Protein AF-A0A0D2NDF7-F1 (afdb_monomer_lite)

Structure (mmCIF, N/CA/C/O backbone):
data_AF-A0A0D2NDF7-F1
#
_entry.id   AF-A0A0D2NDF7-F1
#
loop_
_atom_site.group_PDB
_atom_site.id
_atom_site.type_symbol
_atom_site.label_atom_id
_atom_site.label_alt_id
_atom_site.label_comp_id
_atom_site.label_asym_id
_atom_site.label_entity_id
_atom_site.label_seq_id
_atom_site.pdbx_PDB_ins_code
_atom_site.Cartn_x
_atom_site.Cartn_y
_atom_site.Cartn_z
_atom_site.occupancy
_atom_site.B_iso_or_equiv
_atom_site.auth_seq_id
_atom_site.auth_comp_id
_atom_site.auth_asym_id
_atom_site.auth_atom_id
_atom_site.pdbx_PDB_model_num
ATOM 1 N N . MET A 1 1 ? 0.057 -63.325 -28.602 1.00 61.44 1 MET A N 1
ATOM 2 C CA . MET A 1 1 ? 1.159 -62.365 -28.356 1.00 61.44 1 MET A CA 1
ATOM 3 C C . MET A 1 1 ? 0.669 -60.977 -27.933 1.00 61.44 1 MET A C 1
ATOM 5 O O . MET A 1 1 ? 1.417 -60.287 -27.260 1.00 61.44 1 MET A O 1
ATOM 9 N N . GLU A 1 2 ? -0.573 -60.579 -28.228 1.00 67.69 2 GLU A N 1
ATOM 10 C CA . GLU A 1 2 ? -1.092 -59.238 -27.886 1.00 67.69 2 GLU A CA 1
ATOM 11 C C . GLU A 1 2 ? -1.307 -58.988 -26.379 1.00 67.69 2 GLU A C 1
ATOM 13 O O . GLU A 1 2 ? -1.134 -57.863 -25.915 1.00 67.69 2 GLU A O 1
ATOM 18 N N . LEU A 1 3 ? -1.581 -60.030 -25.576 1.00 74.69 3 LEU A N 1
ATOM 19 C CA . LEU A 1 3 ? -1.805 -59.880 -24.127 1.00 74.69 3 LEU A CA 1
ATOM 20 C C . LEU A 1 3 ? -0.587 -59.309 -23.369 1.00 74.69 3 LEU A C 1
ATOM 22 O O . LEU A 1 3 ? -0.753 -58.546 -22.420 1.00 74.69 3 LEU A O 1
ATOM 26 N N . MET A 1 4 ? 0.640 -59.640 -23.795 1.00 79.88 4 MET A N 1
ATOM 27 C CA . MET A 1 4 ? 1.863 -59.089 -23.187 1.00 79.88 4 MET A CA 1
ATOM 28 C C . MET A 1 4 ? 2.058 -57.608 -23.521 1.00 79.88 4 MET A C 1
ATOM 30 O O . MET A 1 4 ? 2.528 -56.852 -22.674 1.00 79.88 4 MET A O 1
ATOM 34 N N . MET A 1 5 ? 1.664 -57.182 -24.725 1.00 78.06 5 MET A N 1
ATOM 35 C CA . MET A 1 5 ? 1.773 -55.786 -25.153 1.00 78.06 5 MET A CA 1
ATOM 36 C C . MET A 1 5 ? 0.783 -54.898 -24.389 1.00 78.06 5 MET A C 1
ATOM 38 O O . MET A 1 5 ? 1.148 -53.809 -23.949 1.00 78.06 5 MET A O 1
ATOM 42 N N . MET A 1 6 ? -0.428 -55.404 -24.131 1.00 78.06 6 MET A N 1
ATOM 43 C CA . MET A 1 6 ? -1.419 -54.698 -23.315 1.00 78.06 6 MET A CA 1
ATOM 44 C C . MET A 1 6 ? -0.962 -54.548 -21.856 1.00 78.06 6 MET A C 1
ATOM 46 O O . MET A 1 6 ? -1.124 -53.479 -21.269 1.00 78.06 6 MET A O 1
ATOM 50 N N . ASN A 1 7 ? -0.301 -55.568 -21.296 1.00 80.50 7 ASN A N 1
ATOM 51 C CA . ASN A 1 7 ? 0.256 -55.491 -19.944 1.00 80.50 7 ASN A CA 1
ATOM 52 C C . ASN A 1 7 ? 1.441 -54.508 -19.845 1.00 80.50 7 ASN A C 1
ATOM 54 O O . ASN A 1 7 ? 1.536 -53.756 -18.876 1.00 80.50 7 ASN A O 1
ATOM 58 N N . MET A 1 8 ? 2.312 -54.449 -20.862 1.00 80.12 8 MET A N 1
ATOM 59 C CA . MET A 1 8 ? 3.406 -53.465 -20.914 1.00 80.12 8 MET A CA 1
ATOM 60 C C . MET A 1 8 ? 2.887 -52.025 -20.993 1.00 80.12 8 MET A C 1
ATOM 62 O O . MET A 1 8 ? 3.383 -51.153 -20.280 1.00 80.12 8 MET A O 1
ATOM 66 N N . ILE A 1 9 ? 1.866 -51.776 -21.819 1.00 79.56 9 ILE A N 1
ATOM 67 C CA . ILE A 1 9 ? 1.249 -50.448 -21.953 1.00 79.56 9 ILE A CA 1
ATOM 68 C C . ILE A 1 9 ? 0.563 -50.032 -20.649 1.00 79.56 9 ILE A C 1
ATOM 70 O O . ILE A 1 9 ? 0.726 -48.895 -20.202 1.00 79.56 9 ILE A O 1
ATOM 74 N N . GLN A 1 10 ? -0.144 -50.953 -19.993 1.00 79.00 10 GLN A N 1
ATOM 75 C CA . GLN A 1 10 ? -0.782 -50.680 -18.706 1.00 79.00 10 GLN A CA 1
ATOM 76 C C . GLN A 1 10 ? 0.251 -50.358 -17.614 1.00 79.00 10 GLN A C 1
ATOM 78 O O . GLN A 1 10 ? 0.056 -49.424 -16.833 1.00 79.00 10 GLN A O 1
ATOM 83 N N . GLN A 1 11 ? 1.390 -51.058 -17.605 1.00 79.25 11 GLN A N 1
ATOM 84 C CA . GLN A 1 11 ? 2.481 -50.773 -16.674 1.00 79.25 11 GLN A CA 1
ATOM 85 C C . GLN A 1 11 ? 3.131 -49.406 -16.945 1.00 79.25 11 GLN A C 1
ATOM 87 O O . GLN A 1 11 ? 3.478 -48.691 -16.004 1.00 79.25 11 GLN A O 1
ATOM 92 N N . GLN A 1 12 ? 3.253 -49.002 -18.214 1.00 78.62 12 GLN A N 1
ATOM 93 C CA . GLN A 1 12 ? 3.812 -47.699 -18.580 1.00 78.62 12 GLN A CA 1
ATOM 94 C C . GLN A 1 12 ? 2.902 -46.531 -18.157 1.00 78.62 12 GLN A C 1
ATOM 96 O O . GLN A 1 12 ? 3.402 -45.513 -17.673 1.00 78.62 12 GLN A O 1
ATOM 101 N N . GLN A 1 13 ? 1.575 -46.686 -18.253 1.00 70.62 13 GLN A N 1
ATOM 102 C CA . GLN A 1 13 ? 0.616 -45.657 -17.822 1.00 70.62 13 GLN A CA 1
ATOM 103 C C . GLN A 1 13 ? 0.622 -45.439 -16.298 1.00 70.62 13 GLN A C 1
ATOM 105 O O . GLN A 1 13 ? 0.556 -44.295 -15.840 1.00 70.62 13 GLN A O 1
ATOM 110 N N . ALA A 1 14 ? 0.791 -46.503 -15.502 1.00 69.38 14 ALA A N 1
ATOM 111 C CA . ALA A 1 14 ? 0.870 -46.395 -14.042 1.00 69.38 14 ALA A CA 1
ATOM 112 C C . ALA A 1 14 ? 2.077 -45.557 -13.571 1.00 69.38 14 ALA A C 1
ATOM 114 O O . ALA A 1 14 ? 1.990 -44.836 -12.576 1.00 69.38 14 ALA A O 1
ATOM 115 N N . MET A 1 15 ? 3.189 -45.595 -14.313 1.00 64.94 15 MET A N 1
ATOM 116 C CA . MET A 1 15 ? 4.395 -44.830 -13.980 1.00 64.94 15 MET A CA 1
ATOM 117 C C . MET A 1 15 ? 4.289 -43.335 -14.329 1.00 64.94 15 MET A C 1
ATOM 119 O O . MET A 1 15 ? 4.931 -42.518 -13.665 1.00 64.94 15 MET A O 1
ATOM 123 N N . MET A 1 16 ? 3.480 -42.949 -15.325 1.00 62.78 16 MET A N 1
ATOM 124 C CA . MET A 1 16 ? 3.251 -41.530 -15.645 1.00 62.78 16 MET A CA 1
ATOM 125 C C . MET A 1 16 ? 2.249 -40.862 -14.696 1.00 62.78 16 MET A C 1
ATOM 127 O O . MET A 1 16 ? 2.487 -39.728 -14.280 1.00 62.78 16 MET A O 1
ATOM 131 N N . ASN A 1 17 ? 1.189 -41.561 -14.273 1.00 60.16 17 ASN A N 1
ATOM 132 C CA . ASN A 1 17 ? 0.177 -40.986 -13.372 1.00 60.16 17 ASN A CA 1
ATOM 133 C C . ASN A 1 17 ? 0.714 -40.650 -11.970 1.00 60.16 17 ASN A C 1
ATOM 135 O O . ASN A 1 17 ? 0.108 -39.860 -11.251 1.00 60.16 17 ASN A O 1
ATOM 139 N N . SER A 1 18 ? 1.866 -41.202 -11.582 1.00 52.34 18 SER A N 1
ATOM 140 C CA . SER A 1 18 ? 2.476 -40.930 -10.277 1.00 52.34 18 SER A CA 1
ATOM 141 C C . SER A 1 18 ? 3.378 -39.686 -10.251 1.00 52.34 18 SER A C 1
ATOM 143 O O . SER A 1 18 ? 3.920 -39.364 -9.195 1.00 52.34 18 SER A O 1
ATOM 145 N N . ARG A 1 19 ? 3.562 -38.983 -11.382 1.00 54.31 19 ARG A N 1
ATOM 146 C CA . ARG A 1 19 ? 4.437 -37.796 -11.474 1.00 54.31 19 ARG A CA 1
ATOM 147 C C . ARG A 1 19 ? 3.715 -36.445 -11.376 1.00 54.31 19 ARG A C 1
ATOM 149 O O . ARG A 1 19 ? 4.382 -35.421 -11.463 1.00 54.31 19 ARG A O 1
ATOM 156 N N . LEU A 1 20 ? 2.396 -36.422 -11.159 1.00 52.44 20 LEU A N 1
ATOM 157 C CA . LEU A 1 20 ? 1.609 -35.178 -11.066 1.00 52.44 20 LEU A CA 1
ATOM 158 C C . LEU A 1 20 ? 1.025 -34.869 -9.676 1.00 52.44 20 LEU A C 1
ATOM 160 O O . LEU A 1 20 ? 0.196 -33.972 -9.555 1.00 52.44 20 LEU A O 1
ATOM 164 N N . HIS A 1 21 ? 1.496 -35.517 -8.606 1.00 47.97 21 HIS A N 1
ATOM 165 C CA . HIS A 1 21 ? 1.193 -35.067 -7.242 1.00 47.97 21 HIS A CA 1
ATOM 166 C C . HIS A 1 21 ? 2.458 -34.549 -6.542 1.00 47.97 21 HIS A C 1
ATOM 168 O O . HIS A 1 21 ? 3.344 -35.347 -6.227 1.00 47.97 21 HIS A O 1
ATOM 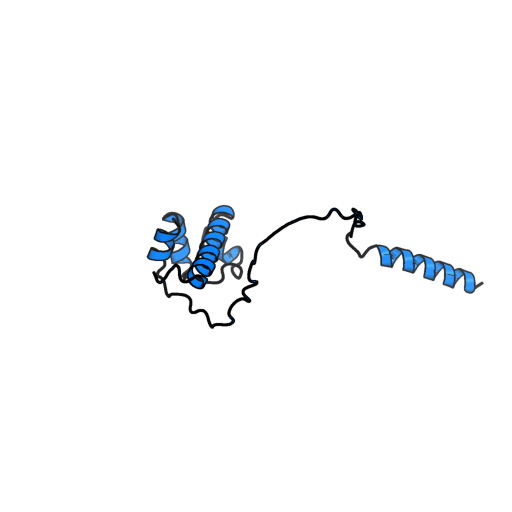174 N N . PRO A 1 22 ? 2.563 -33.233 -6.265 1.00 42.28 22 PRO A N 1
ATOM 175 C CA . PRO A 1 22 ? 3.511 -32.741 -5.282 1.00 42.28 22 PRO A CA 1
ATOM 176 C C . PRO A 1 22 ? 3.100 -33.264 -3.899 1.00 42.28 22 PRO A C 1
ATOM 178 O O . PRO A 1 22 ? 1.919 -33.329 -3.558 1.00 42.28 22 PRO A O 1
ATOM 181 N N . GLY A 1 23 ? 4.103 -33.703 -3.144 1.00 45.12 23 GLY A N 1
ATOM 182 C CA . GLY A 1 23 ? 3.990 -34.531 -1.949 1.00 45.12 23 GLY A CA 1
ATOM 183 C C . GLY A 1 23 ? 2.948 -34.112 -0.911 1.00 45.12 23 GLY A C 1
ATOM 184 O O . GLY A 1 23 ? 2.910 -32.975 -0.448 1.00 45.12 23 GLY A O 1
ATOM 185 N N . ARG A 1 24 ? 2.196 -35.110 -0.436 1.00 47.78 24 ARG A N 1
ATOM 186 C CA . ARG A 1 24 ? 1.588 -35.105 0.896 1.00 47.78 24 ARG A CA 1
ATOM 187 C C . ARG A 1 24 ? 2.321 -36.149 1.751 1.00 47.78 24 ARG A C 1
ATOM 189 O O . ARG A 1 24 ? 2.222 -37.333 1.431 1.00 47.78 24 ARG A O 1
ATOM 196 N N . PRO A 1 25 ? 3.078 -35.760 2.791 1.00 56.06 25 PRO A N 1
ATOM 197 C CA . PRO A 1 25 ? 3.688 -36.721 3.702 1.00 56.06 25 PRO A CA 1
ATOM 198 C C . PRO A 1 25 ? 2.626 -37.384 4.604 1.00 56.06 25 PRO A C 1
ATOM 200 O O . PRO A 1 25 ? 1.574 -36.785 4.859 1.00 56.06 25 PRO A O 1
ATOM 203 N N . PRO A 1 26 ? 2.878 -38.615 5.085 1.00 49.38 26 PRO A N 1
ATOM 204 C CA . PRO A 1 26 ? 1.964 -39.339 5.959 1.00 49.38 26 PRO A CA 1
ATOM 205 C C . PRO A 1 26 ? 1.905 -38.681 7.343 1.00 49.38 26 PRO A C 1
ATOM 207 O O . PRO A 1 26 ? 2.924 -38.397 7.968 1.00 49.38 26 PRO A O 1
ATOM 210 N N . THR A 1 27 ? 0.686 -38.449 7.822 1.00 48.62 27 THR A N 1
ATOM 211 C CA . THR A 1 27 ? 0.369 -38.027 9.191 1.00 48.62 27 THR A CA 1
ATOM 212 C C . THR A 1 27 ? 0.880 -39.045 10.217 1.00 48.62 27 THR A C 1
ATOM 214 O O . THR A 1 27 ? 0.482 -40.210 10.138 1.00 48.62 27 THR A O 1
ATOM 217 N N . PRO A 1 28 ? 1.677 -38.635 11.220 1.00 50.84 28 PRO A N 1
ATOM 218 C CA . PRO A 1 28 ? 1.895 -39.425 12.424 1.00 50.84 28 PRO A CA 1
ATOM 219 C C . PRO A 1 28 ? 0.633 -39.362 13.292 1.00 50.84 28 PRO A C 1
ATOM 221 O O . PRO A 1 28 ? 0.189 -38.282 13.682 1.00 50.84 28 PRO A O 1
ATOM 224 N N . VAL A 1 29 ? 0.050 -40.519 13.595 1.00 50.59 29 VAL A N 1
ATOM 225 C CA . VAL A 1 29 ? -0.976 -40.655 14.633 1.00 50.59 29 VAL A CA 1
ATOM 226 C C . VAL A 1 29 ? -0.302 -40.558 16.003 1.00 50.59 29 VAL A C 1
ATOM 228 O O . VAL A 1 29 ? 0.546 -41.381 16.337 1.00 50.59 29 VAL A O 1
ATOM 231 N N . LEU A 1 30 ? -0.660 -39.548 16.796 1.00 53.03 30 LEU A N 1
ATOM 232 C CA . LEU A 1 30 ? -0.320 -39.487 18.219 1.00 53.03 30 LEU A CA 1
ATOM 233 C C . LEU A 1 30 ? -1.578 -39.792 19.049 1.00 53.03 30 LEU A C 1
ATOM 235 O O . LEU A 1 30 ? -2.641 -39.242 18.750 1.00 53.03 30 LEU A O 1
ATOM 239 N N . PRO A 1 31 ? -1.490 -40.671 20.065 1.00 47.88 31 PRO A N 1
ATOM 240 C CA . PRO A 1 31 ? -2.618 -41.015 20.918 1.00 47.88 31 PRO A CA 1
ATOM 241 C C . PRO A 1 31 ? -2.932 -39.913 21.939 1.00 47.88 31 PRO A C 1
ATOM 243 O O . PRO A 1 31 ? -2.066 -39.161 22.385 1.00 47.88 31 PRO A O 1
ATOM 246 N N . ALA A 1 32 ? -4.216 -39.853 22.288 1.00 45.78 32 ALA A N 1
ATOM 247 C CA . ALA A 1 32 ? -4.851 -38.880 23.161 1.00 45.78 32 ALA A CA 1
ATOM 248 C C . ALA A 1 32 ? -4.242 -38.799 24.572 1.00 45.78 32 ALA A C 1
ATOM 250 O O . ALA A 1 32 ? -3.960 -39.818 25.201 1.00 45.78 32 ALA A O 1
ATOM 251 N N . SER A 1 33 ? -4.180 -37.578 25.110 1.00 48.34 33 SER A N 1
ATOM 252 C CA . SER A 1 33 ? -4.178 -37.335 26.552 1.00 48.34 33 SER A CA 1
ATOM 253 C C . SER A 1 33 ? -5.151 -36.201 26.874 1.00 48.34 33 SER A C 1
ATOM 255 O O . SER A 1 33 ? -5.117 -35.126 26.278 1.00 48.34 33 SER A O 1
ATOM 257 N N . ILE A 1 34 ? -6.079 -36.510 27.770 1.00 54.50 34 ILE A N 1
ATOM 258 C CA . ILE A 1 34 ? -7.210 -35.697 28.211 1.00 54.50 34 ILE A CA 1
ATOM 259 C C . ILE A 1 34 ? -6.735 -34.833 29.382 1.00 54.50 34 ILE A C 1
ATOM 261 O O . ILE A 1 34 ? -6.133 -35.384 30.302 1.00 54.50 34 ILE A O 1
ATOM 265 N N . SER A 1 35 ? -7.080 -33.538 29.419 1.00 40.97 35 SER A N 1
ATOM 266 C CA . SER A 1 35 ? -7.780 -32.906 30.563 1.00 40.97 35 SER A CA 1
ATOM 267 C C . SER A 1 35 ? -7.726 -31.374 30.575 1.00 40.97 35 SER A C 1
ATOM 269 O O . SER A 1 35 ? -6.641 -30.807 30.621 1.00 40.97 35 SER A O 1
ATOM 271 N N . LYS A 1 36 ? -8.930 -30.794 30.758 1.00 41.44 36 LYS A N 1
ATOM 272 C CA . LYS A 1 36 ? -9.274 -29.537 31.470 1.00 41.44 36 LYS A CA 1
ATOM 273 C C . LYS A 1 36 ? -8.814 -28.225 30.813 1.00 41.44 36 LYS A C 1
ATOM 275 O O . LYS A 1 36 ? -7.702 -28.131 30.333 1.00 41.44 36 LYS A O 1
ATOM 280 N N . THR A 1 37 ? -9.567 -27.131 30.770 1.00 39.06 37 THR A N 1
ATOM 281 C CA . THR A 1 37 ? -10.850 -26.662 31.336 1.00 39.06 37 THR A CA 1
ATOM 282 C C . THR A 1 37 ? -11.041 -25.267 30.734 1.00 39.06 37 THR A C 1
ATOM 284 O O . THR A 1 37 ? -10.033 -24.580 30.629 1.00 39.06 37 THR 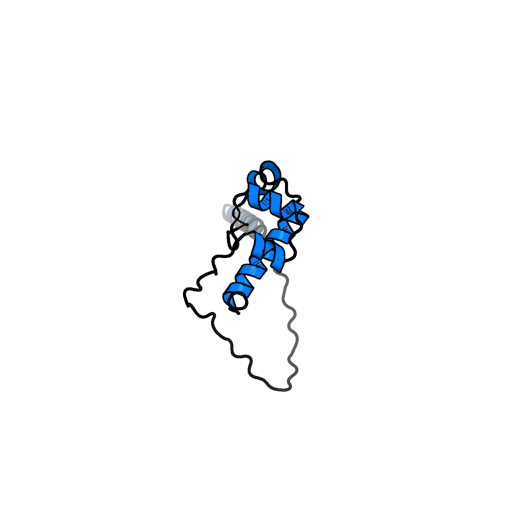A O 1
ATOM 287 N N . SER A 1 38 ? -12.285 -24.879 30.424 1.00 46.25 38 SER A N 1
ATOM 288 C CA . SER A 1 38 ? -12.809 -23.493 30.356 1.00 46.25 38 SER A CA 1
ATOM 289 C C . SER A 1 38 ? -12.003 -22.488 29.502 1.00 46.25 38 SER A C 1
ATOM 291 O O . SER A 1 38 ? -10.847 -22.205 29.754 1.00 46.25 38 SER A O 1
ATOM 293 N N . ASP A 1 39 ? -12.529 -21.835 28.478 1.00 39.19 39 ASP A N 1
ATOM 294 C CA . ASP A 1 39 ? -13.739 -21.038 28.515 1.00 39.19 39 ASP A CA 1
ATOM 295 C C . ASP A 1 39 ? -14.098 -20.635 27.077 1.00 39.19 39 ASP A C 1
ATOM 297 O O . ASP A 1 39 ? -13.229 -20.366 2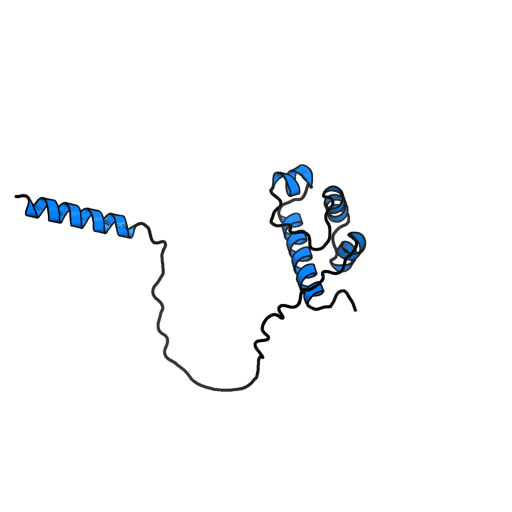6.249 1.00 39.19 39 ASP A O 1
ATOM 301 N N . THR A 1 40 ? -15.396 -20.624 26.805 1.00 48.06 40 THR A N 1
ATOM 302 C CA . THR A 1 40 ? -16.121 -19.733 25.897 1.00 48.06 40 THR A CA 1
ATOM 303 C C . THR A 1 40 ? -15.268 -18.760 25.063 1.00 48.06 40 THR A C 1
ATOM 305 O O . THR A 1 40 ? -15.085 -17.602 25.424 1.00 48.06 40 THR A O 1
ATOM 308 N N . ALA A 1 41 ? -14.836 -19.175 23.872 1.00 47.34 41 ALA A N 1
ATOM 309 C CA . ALA A 1 41 ? -14.514 -18.236 22.802 1.00 47.34 41 ALA A CA 1
ATOM 310 C C . ALA A 1 41 ? -15.620 -18.337 21.757 1.00 47.34 41 ALA A C 1
ATOM 312 O O . ALA A 1 41 ? -15.594 -19.183 20.865 1.00 47.34 41 ALA A O 1
ATOM 313 N N . SER A 1 42 ? -16.633 -17.494 21.954 1.00 49.00 42 SER A N 1
ATOM 314 C CA . SER A 1 42 ? -17.687 -17.198 20.992 1.00 49.00 42 SER A CA 1
ATOM 315 C C . SER A 1 42 ? -17.077 -17.076 19.596 1.00 49.00 42 SER A C 1
ATOM 317 O O . SER A 1 42 ? -16.349 -16.125 19.309 1.00 49.00 42 SER A O 1
ATOM 319 N N . ALA A 1 43 ? -17.358 -18.052 18.733 1.00 51.25 43 ALA A N 1
ATOM 320 C CA . ALA A 1 43 ? -17.127 -17.928 17.306 1.00 51.25 43 ALA A CA 1
ATOM 321 C C . ALA A 1 43 ? -18.122 -16.888 16.784 1.00 51.25 43 ALA A C 1
ATOM 323 O O . ALA A 1 43 ? -19.216 -17.213 16.326 1.00 51.25 43 ALA A O 1
ATOM 324 N N . SER A 1 44 ? -17.769 -15.614 16.931 1.00 49.91 44 SER A N 1
ATOM 325 C CA . SER A 1 44 ? -18.504 -14.525 16.315 1.00 49.91 44 SER A CA 1
ATOM 326 C C . SER A 1 44 ? -18.299 -14.655 14.813 1.00 49.91 44 SER A C 1
ATOM 328 O O . SER A 1 44 ? -17.238 -14.324 14.283 1.00 49.91 44 SER A O 1
ATOM 330 N N . ALA A 1 45 ? -19.311 -15.196 14.137 1.00 58.94 45 ALA A N 1
ATOM 331 C CA . ALA A 1 45 ? -19.443 -15.096 12.695 1.00 58.94 45 ALA A CA 1
ATOM 332 C C . ALA A 1 45 ? -19.171 -13.638 12.277 1.00 58.94 45 ALA A C 1
ATOM 334 O O . ALA A 1 45 ? -19.651 -12.722 12.957 1.00 58.94 45 ALA A O 1
ATOM 335 N N . PRO A 1 46 ? -18.397 -13.380 11.207 1.00 54.31 46 PRO A N 1
ATOM 336 C CA . PRO A 1 46 ? -18.191 -12.017 10.757 1.00 54.31 46 PRO A CA 1
ATOM 337 C C . PRO A 1 46 ? -19.556 -11.469 10.357 1.00 54.31 46 PRO A C 1
ATOM 339 O O . PRO A 1 46 ? -20.216 -12.009 9.467 1.00 54.31 46 PRO A O 1
ATOM 342 N N . ALA A 1 47 ? -19.996 -10.430 11.065 1.00 53.75 47 ALA A N 1
ATOM 343 C CA . ALA A 1 47 ? -21.214 -9.721 10.739 1.00 53.75 47 ALA A CA 1
ATOM 344 C C . ALA A 1 47 ? -21.154 -9.347 9.256 1.00 53.75 47 ALA A C 1
ATOM 346 O O . ALA A 1 47 ? -20.306 -8.561 8.837 1.00 53.75 47 ALA A O 1
ATOM 347 N N . THR A 1 48 ? -22.063 -9.911 8.461 1.00 51.72 48 THR A N 1
ATOM 348 C CA . THR A 1 48 ? -22.329 -9.519 7.071 1.00 51.72 48 THR A CA 1
ATOM 349 C C . THR A 1 48 ? -23.066 -8.173 7.048 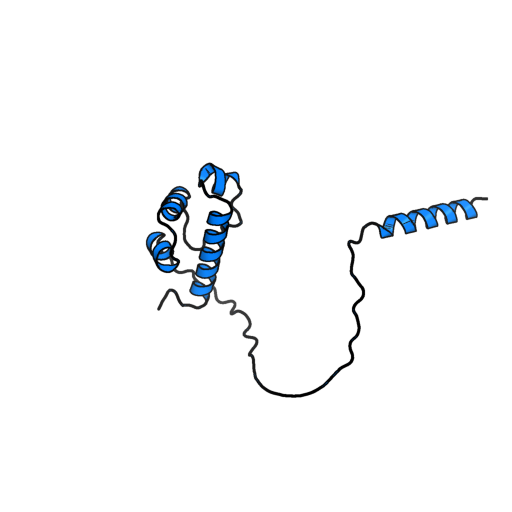1.00 51.72 48 THR A C 1
ATOM 351 O O . THR A 1 48 ? -24.043 -7.982 6.333 1.00 51.72 48 THR A O 1
ATOM 354 N N . GLY A 1 49 ? -22.641 -7.244 7.905 1.00 55.22 49 GLY A N 1
ATOM 355 C CA . GLY A 1 49 ? -23.028 -5.851 7.830 1.00 55.22 49 GLY A CA 1
ATOM 356 C C . GLY A 1 49 ? -22.167 -5.206 6.760 1.00 55.22 49 GLY A C 1
ATOM 357 O O . GLY A 1 49 ? -20.954 -5.408 6.746 1.00 55.22 49 GLY A O 1
ATOM 358 N N . SER A 1 50 ? -22.792 -4.454 5.859 1.00 58.75 50 SER A N 1
ATOM 359 C CA . SER A 1 50 ? -22.088 -3.564 4.941 1.00 58.75 50 SER A CA 1
ATOM 360 C C . SER A 1 50 ? -21.236 -2.602 5.770 1.00 58.75 50 SER A C 1
ATOM 362 O O . SER A 1 50 ? -21.736 -1.605 6.288 1.00 58.75 50 SER A O 1
ATOM 364 N N . PHE A 1 51 ? -19.968 -2.951 5.978 1.00 68.19 51 PHE A N 1
ATOM 365 C CA . PHE A 1 51 ? -19.030 -2.119 6.706 1.00 68.19 51 PHE A CA 1
ATOM 366 C C . PHE A 1 51 ? -18.644 -0.953 5.796 1.00 68.19 51 PHE A C 1
ATOM 368 O O . PHE A 1 51 ? -18.036 -1.157 4.745 1.00 68.19 51 PHE A O 1
ATOM 375 N N . LEU A 1 52 ? -19.037 0.258 6.184 1.00 76.56 52 LEU A N 1
ATOM 376 C CA . LEU A 1 52 ? -18.644 1.475 5.487 1.00 76.56 52 LEU A CA 1
ATOM 377 C C . LEU A 1 52 ? -17.242 1.859 5.951 1.00 76.56 52 LEU A C 1
ATOM 379 O O . LEU A 1 52 ? -17.046 2.174 7.127 1.00 76.56 52 LEU A O 1
ATOM 383 N N . LEU A 1 53 ? -16.276 1.828 5.031 1.00 83.12 53 LEU A N 1
ATOM 384 C CA . LEU A 1 53 ? -14.960 2.388 5.305 1.00 83.12 53 LEU A CA 1
ATOM 385 C C . LEU A 1 53 ? -15.114 3.890 5.577 1.00 83.12 53 LEU A C 1
ATOM 387 O O . LEU A 1 53 ? -15.814 4.574 4.822 1.00 83.12 53 LEU A O 1
ATOM 391 N N . PRO A 1 54 ? -14.481 4.417 6.636 1.00 83.06 54 PRO A N 1
ATOM 392 C CA . PRO A 1 54 ? -14.440 5.849 6.848 1.00 83.06 54 PRO A CA 1
ATOM 393 C C . PRO A 1 54 ? -13.671 6.491 5.692 1.00 83.06 54 PRO A C 1
ATOM 395 O O . PRO A 1 54 ? -12.598 6.021 5.313 1.00 83.06 54 PRO A O 1
ATOM 398 N N . ASN A 1 55 ? -14.226 7.567 5.137 1.00 84.88 55 ASN A N 1
ATOM 399 C CA . ASN A 1 55 ? -13.515 8.378 4.162 1.00 84.88 55 ASN A CA 1
ATOM 400 C C . ASN A 1 55 ? -12.464 9.208 4.907 1.00 84.88 55 ASN A C 1
ATOM 402 O O . ASN A 1 55 ? -12.819 10.180 5.575 1.00 84.88 55 ASN A O 1
ATOM 406 N N . ILE A 1 56 ? -11.201 8.786 4.841 1.00 89.69 56 ILE A N 1
ATOM 407 C CA . ILE A 1 56 ? -10.083 9.469 5.496 1.00 89.69 56 ILE A CA 1
ATOM 408 C C . ILE A 1 56 ? -9.117 10.028 4.456 1.00 89.69 56 ILE A C 1
ATOM 410 O O . ILE A 1 56 ? -8.848 9.403 3.429 1.00 89.69 56 ILE A O 1
ATOM 414 N N . CYS A 1 57 ? -8.572 11.207 4.736 1.00 91.88 57 CYS A N 1
ATOM 415 C CA . CYS A 1 57 ? -7.571 11.822 3.877 1.00 91.88 57 CYS A CA 1
ATOM 416 C C . CYS A 1 57 ? -6.217 11.110 4.023 1.00 91.88 57 CYS A C 1
ATOM 418 O O . CYS A 1 57 ? -5.893 10.555 5.077 1.00 91.88 57 CYS A O 1
ATOM 420 N N . LEU A 1 58 ? -5.382 11.196 2.982 1.00 93.25 58 LEU A N 1
ATOM 421 C CA . LEU A 1 58 ? -4.019 10.651 2.992 1.00 93.25 58 LEU A CA 1
ATOM 422 C C . LEU A 1 58 ? -3.191 11.173 4.179 1.00 93.25 58 LEU A C 1
ATOM 424 O O . LEU A 1 58 ? -2.434 10.421 4.787 1.00 93.25 58 LEU A O 1
ATOM 428 N N . GLU A 1 59 ? -3.366 12.448 4.531 1.00 93.94 59 GLU A N 1
ATOM 429 C CA . GLU A 1 59 ? -2.711 13.100 5.670 1.00 93.94 59 GLU A CA 1
ATOM 430 C C . GLU A 1 59 ? -2.957 12.341 6.988 1.00 93.94 59 GLU A C 1
ATOM 432 O O . GLU A 1 59 ? -2.007 11.995 7.696 1.00 93.94 59 GLU A O 1
ATOM 437 N N . ASP A 1 60 ? -4.221 12.014 7.275 1.00 93.75 60 ASP A N 1
ATOM 438 C CA . ASP A 1 60 ? -4.641 11.350 8.513 1.00 93.75 60 ASP A CA 1
ATOM 439 C C . ASP A 1 60 ? -4.168 9.897 8.553 1.00 93.75 60 ASP A C 1
ATOM 441 O O . ASP A 1 60 ? -3.670 9.422 9.579 1.00 93.75 60 ASP A O 1
ATOM 445 N N . PHE A 1 61 ? -4.256 9.199 7.415 1.00 94.81 61 PHE A N 1
ATOM 446 C CA . PHE A 1 61 ? -3.704 7.855 7.258 1.00 94.81 61 PHE A CA 1
ATOM 447 C C . PHE A 1 61 ? -2.199 7.841 7.557 1.00 94.81 61 PHE A C 1
ATOM 449 O O . PHE A 1 61 ? -1.716 7.023 8.348 1.00 94.81 61 PHE A O 1
ATOM 456 N N . CYS A 1 62 ? -1.451 8.773 6.961 1.00 95.94 62 CYS A N 1
ATOM 457 C CA . CYS A 1 62 ? -0.009 8.863 7.143 1.00 95.94 62 CYS A CA 1
ATOM 458 C C . CYS A 1 62 ? 0.376 9.196 8.586 1.00 95.94 62 CYS A C 1
ATOM 460 O O . CYS A 1 62 ? 1.310 8.586 9.112 1.00 95.94 62 CYS A O 1
ATOM 462 N N . ALA A 1 63 ? -0.351 10.108 9.234 1.00 95.00 63 ALA A N 1
ATOM 463 C CA . ALA A 1 63 ? -0.123 10.464 10.629 1.00 95.00 63 ALA A CA 1
ATOM 464 C C . ALA A 1 63 ? -0.395 9.279 11.569 1.00 95.00 63 ALA A C 1
ATOM 466 O O . ALA A 1 63 ? 0.439 8.958 12.417 1.00 95.00 63 ALA A O 1
ATOM 467 N N . ARG A 1 64 ? -1.529 8.584 11.397 1.00 94.56 64 ARG A N 1
ATOM 468 C CA . ARG A 1 64 ? -1.939 7.486 12.285 1.00 94.56 64 ARG A CA 1
ATOM 469 C C . ARG A 1 64 ? -1.019 6.275 12.184 1.00 94.56 64 ARG A C 1
ATOM 471 O O . ARG A 1 64 ? -0.643 5.713 13.209 1.00 94.56 64 ARG A O 1
ATOM 478 N N . TYR A 1 65 ? -0.632 5.898 10.967 1.00 95.06 65 TYR A N 1
ATOM 479 C CA . TYR A 1 65 ? 0.197 4.716 10.731 1.00 95.06 65 TYR A CA 1
ATOM 480 C C . TYR A 1 65 ? 1.690 5.014 10.632 1.00 95.06 65 TYR A C 1
ATOM 482 O O . TYR A 1 65 ? 2.463 4.116 10.308 1.00 95.06 65 TYR A O 1
ATOM 490 N N . SER A 1 66 ? 2.127 6.244 10.924 1.00 95.31 66 SER A N 1
ATOM 491 C CA . SER A 1 66 ? 3.541 6.640 10.838 1.00 95.31 66 SER A CA 1
ATOM 492 C C . SER A 1 66 ? 4.147 6.317 9.462 1.00 95.31 66 SER A C 1
ATOM 494 O O . SER A 1 66 ? 5.157 5.615 9.338 1.00 95.31 66 SER A O 1
ATOM 496 N N . VAL A 1 67 ? 3.480 6.762 8.396 1.00 95.81 67 VAL A N 1
ATOM 497 C CA . VAL A 1 67 ? 4.021 6.690 7.032 1.00 95.81 67 VAL A CA 1
ATOM 498 C C . VAL A 1 67 ? 5.066 7.787 6.868 1.00 95.81 67 VAL A C 1
ATOM 500 O O . VAL A 1 67 ? 4.821 8.947 7.191 1.00 95.81 67 VAL A O 1
ATOM 503 N N . GLU A 1 68 ? 6.244 7.423 6.366 1.00 95.31 68 GLU A N 1
ATOM 504 C CA . GLU A 1 68 ? 7.327 8.383 6.164 1.00 95.31 68 GLU A CA 1
ATOM 505 C C . GLU A 1 68 ? 6.925 9.457 5.134 1.00 95.31 68 GLU A C 1
ATOM 507 O O . GLU A 1 68 ? 6.289 9.124 4.131 1.00 95.31 68 GLU A O 1
ATOM 512 N N . PRO A 1 69 ? 7.358 10.724 5.290 1.00 95.12 69 PRO A N 1
ATOM 513 C CA . PRO A 1 69 ? 7.007 11.801 4.356 1.00 95.12 69 PRO A CA 1
ATOM 514 C C . PRO A 1 69 ? 7.379 11.501 2.897 1.00 95.12 69 PRO A C 1
ATOM 516 O O . PRO A 1 69 ? 6.671 11.886 1.969 1.00 95.12 69 PRO A O 1
ATOM 519 N N . LYS A 1 70 ? 8.479 10.766 2.688 1.00 95.25 70 LYS A N 1
ATOM 520 C CA . LYS A 1 70 ? 8.914 10.325 1.359 1.00 95.25 70 LYS A CA 1
ATOM 521 C C . LYS A 1 70 ? 7.918 9.359 0.720 1.00 95.25 70 LYS A C 1
ATOM 523 O O . LYS A 1 70 ? 7.663 9.452 -0.475 1.00 95.25 70 LYS A O 1
ATOM 528 N N . ASP A 1 71 ? 7.378 8.433 1.505 1.00 96.12 71 ASP A N 1
ATOM 529 C CA . ASP A 1 71 ? 6.381 7.481 1.029 1.00 96.12 71 ASP A CA 1
ATOM 530 C C . ASP A 1 71 ? 5.015 8.152 0.869 1.00 96.12 71 ASP A C 1
ATOM 532 O O . ASP A 1 71 ? 4.331 7.866 -0.106 1.00 96.12 71 ASP A O 1
ATOM 536 N N . LYS A 1 72 ? 4.665 9.127 1.721 1.00 96.25 72 LYS A N 1
ATOM 537 C CA . LYS A 1 72 ? 3.473 9.968 1.534 1.00 96.25 72 LYS A CA 1
ATOM 538 C C . LYS A 1 72 ? 3.461 10.641 0.158 1.00 96.25 72 LYS A C 1
ATOM 540 O O . LYS A 1 72 ? 2.485 10.503 -0.566 1.00 96.25 72 LYS A O 1
ATOM 545 N N . ALA A 1 73 ? 4.547 11.315 -0.225 1.00 96.44 73 ALA A N 1
ATOM 546 C CA . ALA A 1 73 ? 4.628 11.996 -1.523 1.00 96.44 73 ALA A CA 1
ATOM 547 C C . ALA A 1 73 ? 4.471 11.027 -2.712 1.00 96.44 73 ALA A C 1
ATOM 549 O O . ALA A 1 73 ? 3.936 11.384 -3.759 1.00 96.44 73 ALA A O 1
ATOM 550 N N . ARG A 1 74 ? 4.927 9.777 -2.557 1.00 96.81 74 ARG A N 1
ATOM 551 C CA . ARG A 1 74 ? 4.746 8.727 -3.568 1.00 96.81 74 ARG A CA 1
ATOM 552 C C . ARG A 1 74 ? 3.305 8.224 -3.626 1.00 96.81 74 ARG A C 1
ATOM 554 O O . ARG A 1 74 ? 2.802 8.012 -4.721 1.00 96.81 74 ARG A O 1
ATOM 561 N N . LEU A 1 75 ? 2.648 8.061 -2.476 1.00 96.56 75 LEU A N 1
ATOM 562 C CA . LEU A 1 75 ? 1.225 7.711 -2.405 1.00 96.56 75 LEU A CA 1
ATOM 563 C C . LEU A 1 75 ? 0.354 8.796 -3.040 1.00 96.56 75 LEU A C 1
ATOM 565 O O . LEU A 1 75 ? -0.533 8.478 -3.822 1.00 96.56 75 LEU A O 1
ATOM 569 N N . GLU A 1 76 ? 0.656 10.065 -2.767 1.00 96.00 76 GLU A N 1
ATOM 570 C CA . GLU A 1 76 ? -0.030 11.210 -3.371 1.00 96.00 76 GLU A CA 1
ATOM 571 C C . GLU A 1 76 ? 0.119 11.213 -4.898 1.00 96.00 76 GLU A C 1
ATOM 573 O O . GLU A 1 76 ? -0.865 11.355 -5.616 1.00 96.00 76 GLU A O 1
ATOM 578 N N . LYS A 1 77 ? 1.331 10.951 -5.410 1.00 95.50 77 LYS A N 1
ATOM 579 C CA . LYS A 1 77 ? 1.580 10.797 -6.853 1.00 95.50 77 LYS A CA 1
ATOM 580 C C . LYS A 1 77 ? 0.762 9.661 -7.481 1.00 95.50 77 LYS A C 1
ATOM 582 O O . LYS A 1 77 ? 0.403 9.747 -8.650 1.00 95.50 77 LYS A O 1
ATOM 587 N N . MET A 1 78 ? 0.521 8.591 -6.728 1.00 95.31 78 MET A N 1
ATOM 588 C CA . MET A 1 78 ? -0.275 7.439 -7.158 1.00 95.31 78 MET A CA 1
ATOM 589 C C . MET A 1 78 ? -1.781 7.628 -6.957 1.00 95.31 78 MET A C 1
ATOM 591 O O . MET A 1 78 ? -2.521 6.675 -7.174 1.00 95.31 78 MET A O 1
ATOM 595 N N . GLU A 1 79 ? -2.226 8.816 -6.530 1.00 94.88 79 GLU A N 1
ATOM 596 C CA . GLU A 1 79 ? -3.633 9.112 -6.226 1.00 94.88 79 GLU A CA 1
ATOM 597 C C . GLU A 1 79 ? -4.252 8.103 -5.239 1.00 94.88 79 GLU A C 1
ATOM 599 O O . GLU A 1 79 ? -5.443 7.802 -5.286 1.00 94.88 79 GLU A O 1
ATOM 604 N N . PHE A 1 80 ? -3.425 7.570 -4.334 1.00 94.69 80 PHE A N 1
ATOM 605 C CA . PHE A 1 80 ? -3.837 6.556 -3.371 1.00 94.69 80 PHE A CA 1
ATOM 606 C C . PHE A 1 80 ? -4.841 7.113 -2.359 1.00 94.69 80 PHE A C 1
ATOM 608 O O . PHE A 1 80 ? -4.594 8.138 -1.714 1.00 94.69 80 PHE A O 1
ATOM 615 N N . HIS A 1 81 ? -5.917 6.360 -2.143 1.00 94.38 81 HIS A N 1
ATOM 616 C CA . HIS A 1 81 ? -6.887 6.566 -1.080 1.00 94.38 81 HIS A CA 1
ATOM 617 C C . HIS A 1 81 ? -6.814 5.427 -0.058 1.00 94.38 81 HIS A C 1
ATOM 619 O O . HIS A 1 81 ? -6.583 4.259 -0.377 1.00 94.38 81 HIS A O 1
ATOM 625 N N . ALA A 1 82 ? -7.012 5.761 1.218 1.00 92.56 82 ALA A N 1
ATOM 626 C CA . ALA A 1 82 ? -6.980 4.759 2.274 1.00 92.56 82 ALA A CA 1
ATOM 627 C C . ALA A 1 82 ? -8.090 3.719 2.067 1.00 92.56 82 ALA A C 1
ATOM 629 O O . ALA A 1 82 ? -9.268 4.056 1.955 1.00 92.56 82 ALA A O 1
ATOM 630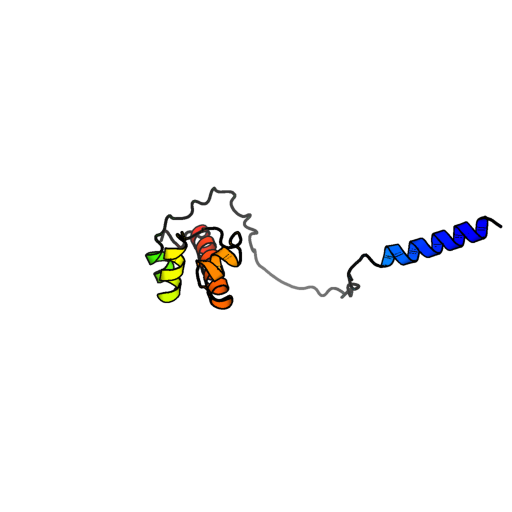 N N . GLY A 1 83 ? -7.709 2.443 2.068 1.00 91.88 83 GLY A N 1
ATOM 631 C CA . GLY A 1 83 ? -8.612 1.332 1.789 1.00 91.88 83 GLY A CA 1
ATOM 632 C C . GLY A 1 83 ? -8.634 0.872 0.333 1.00 91.88 83 GLY A C 1
ATOM 633 O O . GLY A 1 83 ? -9.257 -0.156 0.070 1.00 91.88 83 GLY A O 1
ATOM 634 N N . ASP A 1 84 ? -7.925 1.550 -0.575 1.00 93.94 84 ASP A N 1
ATOM 635 C CA . ASP A 1 84 ? -7.724 1.065 -1.942 1.00 93.94 84 ASP A CA 1
ATOM 636 C C . ASP A 1 84 ? -7.069 -0.318 -1.941 1.00 93.94 84 ASP A C 1
ATOM 638 O O . ASP A 1 84 ? -6.239 -0.641 -1.083 1.00 93.94 84 ASP A O 1
ATOM 642 N N . ASP A 1 85 ? -7.421 -1.143 -2.924 1.00 93.56 85 ASP A N 1
ATOM 643 C CA . ASP A 1 85 ? -6.754 -2.423 -3.109 1.00 93.56 85 ASP A CA 1
ATOM 644 C C . ASP A 1 85 ? -5.352 -2.186 -3.689 1.00 93.56 85 ASP A C 1
ATOM 646 O O . ASP A 1 85 ? -5.187 -1.700 -4.804 1.00 93.56 85 ASP A O 1
ATOM 650 N N . LEU A 1 86 ? -4.319 -2.510 -2.911 1.00 94.81 86 LEU A N 1
ATOM 651 C CA . LEU A 1 86 ? -2.924 -2.358 -3.330 1.00 94.81 86 LEU A CA 1
ATOM 652 C C . LEU A 1 86 ? -2.361 -3.624 -3.985 1.00 94.81 86 LEU A C 1
ATOM 654 O O . LEU A 1 86 ? -1.239 -3.594 -4.493 1.00 94.81 86 LEU A O 1
ATOM 658 N N . ASP A 1 87 ? -3.095 -4.739 -3.955 1.00 93.00 87 ASP A N 1
ATOM 659 C CA . ASP A 1 87 ? -2.661 -6.003 -4.551 1.00 93.00 87 ASP A CA 1
ATOM 660 C C . ASP A 1 87 ? -2.997 -6.089 -6.048 1.00 93.00 87 ASP A C 1
ATOM 662 O O . ASP A 1 87 ? -2.390 -6.894 -6.756 1.00 93.00 87 ASP A O 1
ATOM 666 N N . ILE A 1 88 ? -3.879 -5.218 -6.555 1.00 94.94 88 ILE A N 1
ATOM 667 C CA . ILE A 1 88 ? -4.136 -5.074 -8.000 1.00 94.94 88 ILE A CA 1
ATOM 668 C C . ILE A 1 88 ? -3.004 -4.356 -8.748 1.00 94.94 88 ILE A C 1
ATOM 670 O O . ILE A 1 88 ? -2.926 -4.458 -9.970 1.00 94.94 88 ILE A O 1
ATOM 674 N N . LEU A 1 89 ? -2.132 -3.637 -8.034 1.00 94.19 89 LEU A N 1
ATOM 675 C CA . LEU A 1 89 ? -1.069 -2.834 -8.634 1.00 94.19 89 LEU A CA 1
ATOM 676 C C . LEU A 1 89 ? 0.135 -3.704 -9.003 1.00 94.19 89 LEU A C 1
ATOM 678 O O . LEU A 1 89 ? 0.741 -4.369 -8.152 1.00 94.19 89 LEU A O 1
ATOM 682 N N . GLY A 1 90 ? 0.516 -3.658 -10.278 1.00 94.56 90 GLY A N 1
ATOM 683 C CA . GLY A 1 90 ? 1.687 -4.357 -10.791 1.00 94.56 90 GLY A CA 1
ATOM 684 C C . GLY A 1 90 ? 2.993 -3.637 -10.436 1.00 94.56 90 GLY A C 1
ATOM 685 O O . GLY A 1 90 ? 2.975 -2.483 -9.999 1.00 94.56 90 GLY A O 1
ATOM 686 N N . PRO A 1 91 ? 4.159 -4.288 -10.627 1.00 95.62 91 PRO A N 1
ATOM 687 C CA . PRO A 1 91 ? 5.460 -3.636 -10.479 1.00 95.62 91 PRO A CA 1
ATOM 688 C C . PRO A 1 91 ? 5.570 -2.329 -11.272 1.00 95.62 91 PRO A C 1
ATOM 690 O O . PRO A 1 91 ? 6.105 -1.363 -10.742 1.00 95.62 91 PRO A O 1
ATOM 693 N N . ASP A 1 92 ? 5.012 -2.266 -12.478 1.00 96.81 92 ASP A N 1
ATOM 694 C CA . ASP A 1 92 ? 5.055 -1.064 -13.317 1.00 96.81 92 ASP A CA 1
ATOM 695 C C . ASP A 1 92 ? 4.380 0.141 -12.621 1.00 96.81 92 ASP A C 1
ATOM 697 O O . ASP A 1 92 ? 4.889 1.263 -12.664 1.00 96.81 92 ASP A O 1
ATOM 701 N N . ASP A 1 93 ? 3.298 -0.098 -11.872 1.00 96.19 93 ASP A N 1
ATOM 702 C CA . ASP A 1 93 ? 2.548 0.944 -11.166 1.00 96.19 93 ASP A CA 1
ATOM 703 C C . ASP A 1 93 ? 3.242 1.378 -9.871 1.00 96.19 93 ASP A C 1
ATOM 705 O O . ASP A 1 93 ? 3.532 2.555 -9.659 1.00 96.19 93 ASP A O 1
ATOM 709 N N . TRP A 1 94 ? 3.537 0.441 -8.964 1.00 96.50 94 TRP A N 1
ATOM 710 C CA . TRP A 1 94 ? 4.057 0.817 -7.645 1.00 96.50 94 TRP A CA 1
ATOM 711 C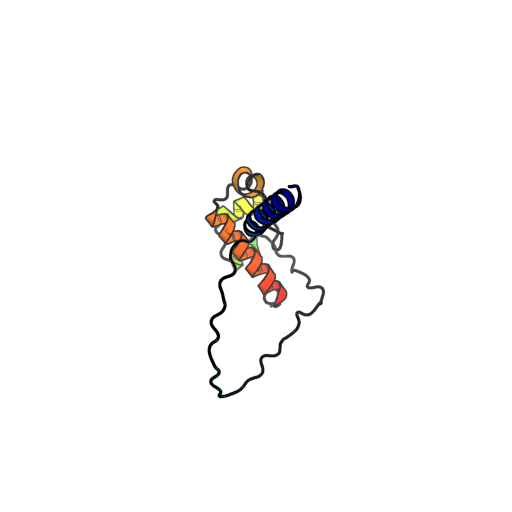 C . TRP A 1 94 ? 5.559 1.103 -7.656 1.00 96.50 94 TRP A C 1
ATOM 713 O O . TRP A 1 94 ? 6.045 1.948 -6.897 1.00 96.50 94 TRP A O 1
ATOM 723 N N . LYS A 1 95 ? 6.325 0.417 -8.507 1.00 96.62 95 LYS A N 1
ATOM 724 C CA . LYS A 1 95 ? 7.783 0.549 -8.554 1.00 96.62 95 LYS A CA 1
ATOM 725 C C . LYS A 1 95 ? 8.206 1.604 -9.562 1.00 96.62 95 LYS A C 1
ATOM 727 O O . LYS A 1 95 ? 8.922 2.523 -9.176 1.00 96.62 95 LYS A O 1
ATOM 732 N N . ASP A 1 96 ? 7.782 1.486 -10.817 1.00 95.94 96 ASP A N 1
ATOM 733 C CA . ASP A 1 96 ? 8.306 2.345 -11.882 1.00 95.94 96 ASP A CA 1
ATOM 734 C C . ASP A 1 96 ? 7.586 3.700 -11.901 1.00 95.94 96 ASP A C 1
ATOM 736 O O . ASP A 1 96 ? 8.239 4.747 -11.908 1.00 95.94 96 ASP A O 1
ATOM 740 N N . PHE A 1 97 ? 6.255 3.708 -11.784 1.00 95.69 97 PHE A N 1
ATOM 741 C CA . PHE A 1 97 ? 5.494 4.948 -11.632 1.00 95.69 97 PHE A CA 1
ATOM 742 C C . PHE A 1 97 ? 5.569 5.510 -10.199 1.00 95.69 97 PHE A C 1
ATOM 744 O O . PHE A 1 97 ? 5.933 6.678 -10.008 1.00 95.69 97 PHE A O 1
ATOM 751 N N . GLY A 1 98 ? 5.297 4.689 -9.183 1.00 94.75 98 GLY A N 1
ATOM 752 C CA . GLY A 1 98 ? 5.286 5.084 -7.769 1.00 94.75 98 GLY A CA 1
ATOM 753 C C . GLY A 1 98 ? 6.668 5.299 -7.144 1.00 94.75 98 GLY A C 1
ATOM 754 O O . GLY A 1 98 ? 6.810 6.012 -6.149 1.00 94.75 98 GLY A O 1
ATOM 755 N N . GLY A 1 99 ? 7.724 4.722 -7.720 1.00 96.62 99 GLY A N 1
ATOM 756 C CA . GLY A 1 99 ? 9.091 4.870 -7.218 1.00 96.62 99 GLY A CA 1
ATOM 757 C C . GLY A 1 99 ? 9.342 4.179 -5.873 1.00 96.62 99 GLY A C 1
ATOM 758 O O . GLY A 1 99 ? 10.299 4.542 -5.171 1.00 96.62 99 GLY A O 1
ATOM 759 N N . PHE A 1 100 ? 8.487 3.237 -5.463 1.00 97.12 100 PHE A N 1
ATOM 760 C CA . PHE A 1 100 ? 8.671 2.480 -4.228 1.00 97.12 100 PHE A CA 1
ATOM 761 C C . PHE A 1 100 ? 9.734 1.389 -4.386 1.00 97.12 100 PHE A C 1
ATOM 763 O O . PHE A 1 100 ? 9.944 0.809 -5.449 1.00 97.12 100 PHE A O 1
ATOM 770 N N . MET A 1 101 ? 10.397 1.068 -3.277 1.00 96.94 101 MET A N 1
ATOM 771 C CA . MET A 1 101 ? 11.202 -0.146 -3.166 1.00 96.94 101 MET A CA 1
ATOM 772 C C . MET A 1 101 ? 10.317 -1.282 -2.650 1.00 96.94 101 MET A C 1
ATOM 774 O O . MET A 1 101 ? 9.359 -1.036 -1.924 1.00 96.94 101 MET A O 1
ATOM 778 N N . ALA A 1 102 ? 10.670 -2.535 -2.944 1.00 96.44 102 ALA A N 1
ATOM 779 C CA . ALA A 1 102 ? 9.860 -3.694 -2.549 1.00 96.44 102 ALA A CA 1
ATOM 780 C C . ALA A 1 102 ? 9.521 -3.722 -1.043 1.00 96.44 102 ALA A C 1
ATOM 782 O O . ALA A 1 102 ? 8.392 -4.023 -0.654 1.00 96.44 102 ALA A O 1
ATOM 783 N N . LEU A 1 103 ? 10.484 -3.357 -0.186 1.00 96.81 103 LEU A N 1
ATOM 784 C CA . LEU A 1 103 ? 10.281 -3.320 1.264 1.00 96.81 103 LEU A CA 1
ATOM 785 C C . LEU A 1 103 ? 9.376 -2.167 1.706 1.00 96.81 103 LEU A C 1
ATOM 787 O O . LEU A 1 103 ? 8.535 -2.374 2.579 1.00 96.81 103 LEU A O 1
ATOM 791 N N . SER A 1 104 ? 9.530 -0.970 1.128 1.00 96.31 104 SER A N 1
ATOM 792 C CA . SER A 1 104 ? 8.655 0.155 1.473 1.00 96.31 104 SER A CA 1
ATOM 793 C C . SER A 1 104 ? 7.232 -0.118 0.993 1.00 96.31 104 SER A C 1
ATOM 795 O O . SER A 1 104 ? 6.302 0.010 1.783 1.00 96.31 104 SER A O 1
ATOM 797 N N . TRP A 1 105 ? 7.070 -0.651 -0.221 1.00 97.44 105 TRP A N 1
ATOM 798 C CA . TRP A 1 105 ? 5.775 -1.092 -0.737 1.00 97.44 105 TRP A CA 1
ATOM 799 C C . TRP A 1 105 ? 5.098 -2.127 0.167 1.00 97.44 105 TRP A C 1
ATOM 801 O O . TRP A 1 105 ? 3.952 -1.950 0.571 1.00 97.44 105 TRP A O 1
ATOM 811 N N . SER A 1 106 ? 5.829 -3.163 0.588 1.00 97.00 106 SER A N 1
ATOM 812 C CA . SER A 1 106 ? 5.296 -4.183 1.505 1.00 97.00 106 SER A CA 1
ATOM 813 C C . SER A 1 106 ? 4.816 -3.583 2.832 1.00 97.00 106 SER A C 1
ATOM 815 O O . SER A 1 106 ? 3.783 -3.994 3.359 1.00 97.00 106 SER A O 1
ATOM 817 N N . ARG A 1 107 ? 5.529 -2.581 3.367 1.00 97.44 107 ARG A N 1
ATOM 818 C CA . ARG A 1 107 ? 5.117 -1.874 4.590 1.00 97.44 107 ARG A CA 1
ATOM 819 C C . ARG A 1 107 ? 3.864 -1.029 4.373 1.00 97.44 107 ARG A C 1
ATOM 821 O O . ARG A 1 107 ? 3.030 -0.992 5.270 1.00 97.44 107 ARG A O 1
ATOM 828 N N . ILE A 1 108 ? 3.723 -0.364 3.225 1.00 97.44 108 ILE A N 1
ATOM 829 C CA . ILE A 1 108 ? 2.500 0.376 2.880 1.00 97.44 108 ILE A CA 1
ATOM 830 C C . ILE A 1 108 ? 1.307 -0.577 2.808 1.00 97.44 108 ILE A C 1
ATOM 832 O O . ILE A 1 108 ? 0.293 -0.311 3.449 1.00 97.44 108 ILE A O 1
ATOM 836 N N . LYS A 1 109 ? 1.447 -1.724 2.129 1.00 97.00 109 LYS A N 1
ATOM 837 C CA . LYS A 1 109 ? 0.381 -2.736 2.077 1.00 97.00 109 LYS A CA 1
ATOM 838 C C . LYS A 1 109 ? -0.031 -3.207 3.465 1.00 97.00 109 LYS A C 1
ATOM 840 O O . LYS A 1 109 ? -1.218 -3.248 3.767 1.00 97.00 109 LYS A O 1
ATOM 845 N N . ALA A 1 110 ? 0.939 -3.492 4.334 1.00 96.81 110 ALA A N 1
ATOM 846 C CA . ALA A 1 110 ? 0.658 -3.885 5.712 1.00 96.81 110 ALA A CA 1
ATOM 847 C C . ALA A 1 110 ? -0.120 -2.802 6.484 1.00 96.81 110 ALA A C 1
ATOM 849 O O . ALA A 1 110 ? -1.110 -3.124 7.135 1.00 96.81 110 ALA A O 1
ATOM 850 N N . LYS A 1 111 ? 0.272 -1.526 6.360 1.00 96.56 111 LYS A N 1
ATOM 851 C CA . LYS A 1 111 ? -0.436 -0.396 6.986 1.00 96.56 111 LYS A CA 1
ATOM 852 C C . LYS A 1 111 ? -1.856 -0.215 6.439 1.00 96.56 111 LYS A C 1
ATOM 854 O O . LYS A 1 111 ? -2.772 0.054 7.204 1.00 96.56 111 LYS A O 1
ATOM 859 N N . ASN A 1 112 ? -2.063 -0.395 5.134 1.00 95.81 112 ASN A N 1
ATOM 860 C CA . ASN A 1 112 ? -3.396 -0.307 4.535 1.00 95.81 112 ASN A CA 1
ATOM 861 C C . ASN A 1 112 ? -4.307 -1.470 4.980 1.00 95.81 112 ASN A C 1
ATOM 863 O O . ASN A 1 112 ? -5.481 -1.275 5.271 1.00 95.81 112 ASN A O 1
ATOM 867 N N . GLN A 1 113 ? -3.760 -2.679 5.124 1.00 95.00 113 GLN A N 1
ATOM 868 C CA . GLN A 1 113 ? -4.502 -3.813 5.692 1.00 95.00 113 GLN A CA 1
ATOM 869 C C . GLN A 1 113 ? -4.838 -3.604 7.173 1.00 95.00 113 GLN A C 1
ATOM 871 O O . GLN A 1 113 ? -5.926 -3.956 7.632 1.00 95.00 113 GLN A O 1
ATOM 876 N N . GLU A 1 114 ? -3.920 -3.002 7.925 1.00 94.81 114 GLU A N 1
ATOM 877 C CA . GLU A 1 114 ? -4.177 -2.584 9.297 1.00 94.81 114 GLU A CA 1
ATOM 878 C C . GLU A 1 114 ? -5.295 -1.535 9.366 1.00 94.81 114 GLU A C 1
ATOM 880 O O . GLU A 1 114 ? -6.227 -1.715 10.147 1.00 94.81 114 GLU A O 1
ATOM 885 N N . PHE A 1 115 ? -5.285 -0.537 8.477 1.00 93.94 115 PHE A N 1
ATOM 886 C CA . PHE A 1 115 ? -6.386 0.413 8.309 1.00 93.94 115 PHE A CA 1
ATOM 887 C C . PHE A 1 115 ? -7.730 -0.270 8.087 1.00 93.94 115 PHE A C 1
ATOM 889 O O . PHE A 1 115 ? -8.675 -0.013 8.830 1.00 93.94 115 PHE A O 1
ATOM 896 N N . LEU A 1 116 ? -7.819 -1.184 7.122 1.00 92.44 116 LEU A N 1
ATOM 897 C CA . LEU A 1 116 ? -9.058 -1.905 6.822 1.00 92.44 116 LEU A CA 1
ATOM 898 C C . LEU A 1 116 ? -9.590 -2.682 8.032 1.00 92.44 116 LEU A C 1
ATOM 900 O O . LEU A 1 116 ? -10.801 -2.736 8.271 1.00 92.44 116 LEU A O 1
ATOM 904 N N . ARG A 1 117 ? -8.690 -3.280 8.816 1.00 92.38 117 ARG A N 1
ATOM 905 C CA . ARG A 1 117 ? -9.040 -3.994 10.046 1.00 92.38 117 ARG A CA 1
ATOM 906 C C . ARG A 1 117 ? -9.518 -3.034 11.135 1.00 92.38 117 ARG A C 1
ATOM 908 O O . ARG A 1 117 ? -10.554 -3.291 11.742 1.00 92.38 117 ARG A O 1
ATOM 915 N N . ASP A 1 118 ? -8.801 -1.943 11.371 1.00 91.31 118 ASP A N 1
ATOM 916 C CA . ASP A 1 118 ? -9.140 -0.956 12.399 1.00 91.31 118 ASP A CA 1
ATOM 917 C C . ASP A 1 118 ? -10.459 -0.255 12.081 1.00 91.31 118 ASP A C 1
ATOM 919 O O . ASP A 1 118 ? -11.300 -0.057 12.961 1.00 91.31 118 ASP A O 1
ATOM 923 N N . ALA A 1 119 ? -10.663 0.062 10.803 1.00 90.12 119 ALA A N 1
ATOM 924 C CA . ALA A 1 119 ? -11.911 0.566 10.273 1.00 90.12 119 ALA A CA 1
ATOM 925 C C . ALA A 1 119 ? -13.035 -0.421 10.616 1.00 90.12 119 ALA A C 1
ATOM 927 O O . ALA A 1 119 ? -13.991 -0.034 11.288 1.00 90.12 119 ALA A O 1
ATOM 928 N N . ARG A 1 120 ? -12.881 -1.709 10.269 1.00 88.88 120 ARG A N 1
ATOM 929 C CA . ARG A 1 120 ? -13.880 -2.760 10.541 1.00 88.88 120 ARG A CA 1
ATOM 930 C C . ARG A 1 120 ? -14.210 -2.920 12.027 1.00 88.88 120 ARG A C 1
ATOM 932 O O . ARG A 1 120 ? -15.343 -3.244 12.370 1.00 88.88 120 ARG A O 1
ATOM 939 N N . LEU A 1 121 ? -13.236 -2.691 12.904 1.00 88.25 121 LEU A N 1
ATOM 940 C CA . LEU A 1 121 ? -13.405 -2.722 14.360 1.00 88.25 121 LEU A CA 1
ATOM 941 C C . LEU A 1 121 ? -14.001 -1.421 14.934 1.00 88.25 121 LEU A C 1
ATOM 943 O O . LEU A 1 121 ? -14.221 -1.328 16.143 1.00 88.25 121 LEU A O 1
ATOM 947 N N . GLY A 1 122 ? -14.257 -0.413 14.096 1.00 86.56 122 GLY A N 1
ATOM 948 C CA . GLY A 1 122 ? -14.769 0.892 14.510 1.00 86.56 122 GLY A CA 1
ATOM 949 C C . GLY A 1 122 ? -13.759 1.717 15.312 1.00 86.56 122 GLY A C 1
ATOM 950 O O . GLY A 1 122 ? -14.161 2.576 16.092 1.00 86.56 122 GLY A O 1
ATOM 951 N N . LEU A 1 123 ? -12.457 1.449 15.161 1.00 85.12 123 LEU A N 1
ATOM 952 C CA . LEU A 1 123 ? -11.380 2.149 15.876 1.00 85.12 123 LEU A CA 1
ATOM 953 C C . LEU A 1 123 ? -11.004 3.492 15.234 1.00 85.12 123 LEU A C 1
ATOM 955 O O . LEU A 1 123 ? -10.304 4.283 15.859 1.00 85.12 123 LEU A O 1
ATOM 959 N N . TRP A 1 124 ? -11.475 3.747 14.012 1.00 78.75 124 TRP A N 1
ATOM 960 C CA . TRP A 1 124 ? -11.271 5.008 13.290 1.00 78.75 124 TRP A CA 1
ATOM 961 C C . TRP A 1 124 ? -12.327 6.080 13.577 1.00 78.75 124 TRP A C 1
ATOM 963 O O . TRP A 1 124 ? -12.055 7.258 13.390 1.00 78.75 124 TRP A O 1
ATOM 973 N N . ASN A 1 125 ? -13.510 5.686 14.054 1.00 66.69 125 ASN A N 1
ATOM 974 C CA . ASN A 1 125 ? -14.641 6.589 14.304 1.00 66.69 125 ASN A CA 1
ATOM 975 C C . ASN A 1 125 ? -14.779 6.986 15.791 1.00 66.69 125 ASN A C 1
ATOM 977 O O . ASN A 1 125 ? -15.869 7.377 16.208 1.00 66.69 125 ASN A O 1
ATOM 981 N N . LYS A 1 126 ? -13.732 6.803 16.606 1.00 52.31 126 LYS A N 1
ATOM 982 C CA . LYS A 1 126 ? -13.746 7.023 18.063 1.00 52.31 126 LYS A CA 1
ATOM 983 C C . LYS A 1 126 ? -12.861 8.180 18.490 1.00 52.31 126 LYS A C 1
ATOM 985 O O . LYS A 1 126 ? -11.740 8.282 17.947 1.00 52.31 126 LYS A O 1
#

Sequence (126 aa):
MELMMMNMIQQQQAMMNSRLHPGRPPTPVLPASISKTSDTASASAPATGSFLLPNICLEDFCARYSVEPKDKARLEKMEFHAGDDLDILGPDDWKDFGGFMALSWSRIKAKNQEFLRDARLGLWNK

Secondary structure (DSSP, 8-state):
-HHHHHHHHHHHHHHHHTTS----PPPPP----------------------------HHHHHHHTT--HHHHHHHHHTT--TT--SSS--HIIIIIIT---HHHHHHHHHHHHHHHHHHHTT-S--

Foldseek 3Di:
DVVVVVVVVVVVVVVVVVPPDDDDDDDDDDDDDDDDDDDDDPPPDQPPPPQDQDFDDLVVLCVVLVQDPLLSVLCVQLVHGQLDDLVPDDCCRCCVSSVDDPVSSVSVNVSSVVSVVCSSVVVVVD

Radius of gyration: 26.87 Å; chains: 1; bounding box: 34×76×60 Å

pLDDT: mean 78.61, std 19.74, range [39.06, 97.44]

Organism: Hypholoma sublateritium (strain FD-334 SS-4) (NCBI:txid945553)